Protein AF-N1QPJ8-F1 (afdb_monomer_lite)

Sequence (79 aa):
MSFCNCYQQCHDGCRHNVPWCLCNVDCAGNYDGVDKKDALAACIMVCSTDSICDPSVAPTYTHGVVDCITECNKRWGNN

Organism: Aegilops tauschii (NCBI:txid37682)

Structure (mmCIF, N/CA/C/O backbone):
data_AF-N1QPJ8-F1
#
_entry.id   AF-N1QPJ8-F1
#
loop_
_atom_site.group_PDB
_atom_site.id
_atom_site.type_symbol
_atom_site.label_atom_id
_atom_site.label_alt_id
_atom_site.label_comp_id
_atom_site.label_asym_id
_atom_site.label_entity_id
_atom_site.label_seq_id
_atom_site.pdbx_PDB_ins_code
_atom_site.Cartn_x
_atom_site.Cartn_y
_atom_site.Cartn_z
_atom_site.occupancy
_atom_site.B_iso_or_equiv
_atom_site.auth_seq_id
_atom_site.auth_comp_id
_atom_site.auth_asym_id
_atom_site.auth_atom_id
_atom_site.pdbx_PDB_model_num
ATOM 1 N N . MET A 1 1 ? -17.351 8.100 -0.737 1.00 58.66 1 MET A N 1
ATOM 2 C CA . MET A 1 1 ? -16.513 7.855 -1.932 1.00 58.66 1 MET A CA 1
ATOM 3 C C . MET A 1 1 ? -15.885 6.475 -1.749 1.00 58.66 1 MET A C 1
ATOM 5 O O . MET A 1 1 ? -15.560 6.158 -0.616 1.00 58.66 1 MET A O 1
ATOM 9 N N . SER A 1 2 ? -15.837 5.610 -2.769 1.00 76.31 2 SER A N 1
ATOM 10 C CA . SER A 1 2 ? -15.258 4.257 -2.613 1.00 76.31 2 SER A CA 1
ATOM 11 C C . SER A 1 2 ? -13.731 4.337 -2.513 1.00 76.31 2 SER A C 1
ATOM 13 O O . SER A 1 2 ? -13.148 5.180 -3.198 1.00 76.31 2 SER A O 1
ATOM 15 N N . PHE A 1 3 ? -13.105 3.446 -1.729 1.00 78.62 3 PHE A N 1
ATOM 16 C CA . PHE A 1 3 ? -11.645 3.303 -1.608 1.00 78.62 3 PHE A CA 1
ATOM 17 C C . PHE A 1 3 ? -10.956 3.389 -2.973 1.00 78.62 3 PHE A C 1
ATOM 19 O O . PHE A 1 3 ? -10.051 4.193 -3.162 1.00 78.62 3 PHE A O 1
ATOM 26 N N . CYS A 1 4 ? -11.462 2.643 -3.957 1.00 80.25 4 CYS A N 1
ATOM 27 C CA . CYS A 1 4 ? -10.853 2.593 -5.279 1.00 80.25 4 CYS A CA 1
ATOM 28 C C . CYS A 1 4 ? -10.870 3.917 -6.037 1.00 80.25 4 CYS A C 1
ATOM 30 O O . CYS A 1 4 ? -9.904 4.225 -6.722 1.00 80.25 4 CYS A O 1
ATOM 32 N N . ASN A 1 5 ? -11.916 4.729 -5.882 1.00 82.19 5 ASN A N 1
ATOM 33 C CA . ASN A 1 5 ? -11.984 6.022 -6.560 1.00 82.19 5 ASN A CA 1
ATOM 34 C C . ASN A 1 5 ? -10.978 7.015 -5.948 1.00 82.19 5 ASN A C 1
ATOM 36 O O . ASN A 1 5 ? -10.270 7.704 -6.675 1.00 82.19 5 ASN A O 1
ATOM 40 N N . CYS A 1 6 ? -10.862 7.044 -4.614 1.00 81.19 6 CYS A N 1
ATOM 41 C CA . CYS A 1 6 ? -9.856 7.858 -3.920 1.00 81.19 6 CYS A CA 1
ATOM 42 C C . CYS A 1 6 ? -8.433 7.393 -4.255 1.00 81.19 6 CYS A C 1
ATOM 44 O O . CYS A 1 6 ? -7.573 8.205 -4.598 1.00 81.19 6 CYS A O 1
ATOM 46 N N . TYR A 1 7 ? -8.210 6.079 -4.216 1.00 82.94 7 TYR A N 1
ATOM 47 C CA . TYR A 1 7 ? -6.926 5.471 -4.521 1.00 82.94 7 TYR A CA 1
ATOM 48 C C . TYR A 1 7 ? -6.490 5.750 -5.964 1.00 82.94 7 TYR A C 1
ATOM 50 O O . TYR A 1 7 ? -5.381 6.229 -6.167 1.00 82.94 7 TYR A O 1
ATOM 58 N N . GLN A 1 8 ? -7.354 5.524 -6.961 1.00 83.31 8 GLN A N 1
ATOM 59 C CA . GLN A 1 8 ? -7.028 5.758 -8.374 1.00 83.31 8 GLN A CA 1
ATOM 60 C C . GLN A 1 8 ? -6.729 7.232 -8.662 1.00 83.31 8 GLN A C 1
ATOM 62 O O . GLN A 1 8 ? -5.736 7.525 -9.320 1.00 83.31 8 GLN A O 1
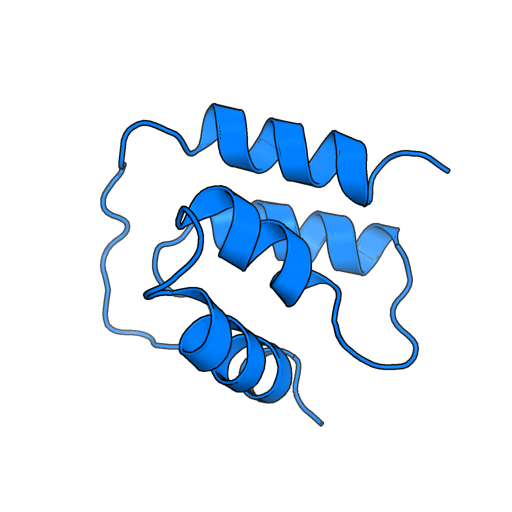ATOM 67 N N . GLN A 1 9 ? -7.523 8.165 -8.121 1.00 84.81 9 GLN A N 1
ATOM 68 C CA . GLN A 1 9 ? -7.267 9.601 -8.288 1.00 84.81 9 GLN A CA 1
ATOM 69 C C . GLN A 1 9 ? -5.914 10.021 -7.703 1.00 84.81 9 GLN A C 1
ATOM 71 O O . GLN A 1 9 ? -5.186 10.800 -8.318 1.00 84.81 9 GLN A O 1
ATOM 76 N N . CYS A 1 10 ? -5.562 9.491 -6.531 1.00 84.69 10 CYS A N 1
ATOM 77 C CA . CYS A 1 10 ? -4.272 9.753 -5.903 1.00 84.69 10 CYS A CA 1
ATOM 78 C C . CYS A 1 10 ? -3.120 9.098 -6.688 1.00 84.69 10 CYS A C 1
ATOM 80 O O . CYS A 1 10 ? -2.137 9.763 -7.020 1.00 84.69 10 CYS A O 1
ATOM 82 N N . HIS A 1 11 ? -3.272 7.821 -7.050 1.00 82.62 11 HIS A N 1
ATOM 83 C CA . HIS A 1 11 ? -2.260 7.039 -7.754 1.00 82.62 11 HIS A CA 1
ATOM 84 C C . HIS A 1 11 ? -1.954 7.622 -9.140 1.00 82.62 11 HIS A C 1
ATOM 86 O O . HIS A 1 11 ? -0.790 7.770 -9.502 1.00 82.62 11 HIS A O 1
ATOM 92 N N . ASP A 1 12 ? -2.965 8.056 -9.896 1.00 83.88 12 ASP A N 1
ATOM 93 C CA . ASP A 1 12 ? -2.767 8.722 -11.189 1.00 83.88 12 ASP A CA 1
ATOM 94 C C . ASP A 1 12 ? -1.984 10.036 -11.070 1.00 83.88 12 ASP A C 1
ATOM 96 O O . ASP A 1 12 ? -1.213 10.381 -11.972 1.00 83.88 12 ASP A O 1
ATOM 100 N N . GLY A 1 13 ? -2.122 10.732 -9.938 1.00 82.88 13 GLY A N 1
ATOM 101 C CA . GLY A 1 13 ? -1.349 11.929 -9.620 1.00 82.88 13 GLY A CA 1
ATOM 102 C C . GLY A 1 13 ? 0.122 11.648 -9.293 1.00 82.88 13 GLY A C 1
ATOM 103 O O . GLY A 1 13 ? 0.991 12.441 -9.669 1.00 82.88 13 GLY A O 1
ATOM 104 N N . CYS A 1 14 ? 0.432 10.528 -8.626 1.00 81.12 14 CYS A N 1
ATOM 105 C CA . CYS A 1 14 ? 1.796 10.225 -8.178 1.00 81.12 14 CYS A CA 1
ATOM 106 C C . CYS A 1 14 ? 2.579 9.240 -9.058 1.00 81.12 14 CYS A C 1
ATOM 108 O O . CYS A 1 14 ? 3.810 9.298 -9.039 1.00 81.12 14 CYS A O 1
ATOM 110 N N . ARG A 1 15 ? 1.925 8.413 -9.888 1.00 78.25 15 ARG A N 1
ATOM 111 C CA . ARG A 1 15 ? 2.570 7.315 -10.642 1.00 78.25 15 ARG A CA 1
ATOM 112 C C . ARG A 1 15 ? 3.720 7.735 -11.563 1.00 78.25 15 ARG A C 1
ATOM 114 O O . ARG A 1 15 ? 4.559 6.909 -11.901 1.00 78.25 15 ARG A O 1
ATOM 121 N N . HIS A 1 16 ? 3.754 8.996 -11.999 1.00 78.19 16 HIS A N 1
ATOM 122 C CA . HIS A 1 16 ? 4.803 9.515 -12.888 1.00 78.19 16 HIS A CA 1
ATOM 123 C C . HIS A 1 16 ? 5.927 10.264 -12.153 1.00 78.19 16 HIS A C 1
ATOM 125 O O . HIS A 1 16 ? 6.976 10.502 -12.743 1.00 78.19 16 HIS A O 1
ATOM 131 N N . ASN A 1 17 ? 5.713 10.654 -10.893 1.00 80.62 17 ASN A N 1
ATOM 132 C CA . ASN A 1 17 ? 6.616 11.539 -10.144 1.00 80.62 17 ASN A CA 1
ATOM 133 C C . ASN A 1 17 ? 7.255 10.858 -8.929 1.00 80.62 17 ASN A C 1
ATOM 135 O O . ASN A 1 17 ? 8.260 11.336 -8.406 1.00 80.62 17 ASN A O 1
ATOM 139 N N . VAL A 1 18 ? 6.657 9.767 -8.458 1.00 78.81 18 VAL A N 1
ATOM 140 C CA . VAL A 1 18 ? 7.015 9.082 -7.219 1.00 78.81 18 VAL A CA 1
ATOM 141 C C . VAL A 1 18 ? 7.242 7.601 -7.533 1.00 78.81 18 VAL A C 1
ATOM 143 O O . VAL A 1 18 ? 6.526 7.045 -8.368 1.00 78.81 18 VAL A O 1
ATOM 146 N N . PRO A 1 19 ? 8.210 6.929 -6.881 1.00 82.88 19 PRO A N 1
ATOM 147 C CA . PRO A 1 19 ? 8.341 5.481 -6.977 1.00 82.88 19 PRO A CA 1
ATOM 148 C C . PRO A 1 19 ? 7.016 4.779 -6.655 1.00 82.88 19 PRO A C 1
ATOM 150 O O . PRO A 1 19 ? 6.352 5.146 -5.686 1.00 82.88 19 PRO A O 1
ATOM 153 N N . TRP A 1 20 ? 6.672 3.742 -7.427 1.00 80.81 20 TRP A N 1
ATOM 154 C CA . TRP A 1 20 ? 5.426 2.966 -7.294 1.00 80.81 20 TRP A CA 1
ATOM 155 C C . TRP A 1 20 ? 5.072 2.644 -5.835 1.00 80.81 20 TRP A C 1
ATOM 157 O O . TRP A 1 20 ? 3.971 2.931 -5.381 1.00 80.81 20 TRP A O 1
ATOM 167 N N . CYS A 1 21 ? 6.048 2.153 -5.068 1.00 82.69 21 CYS A N 1
ATOM 168 C CA . CYS A 1 21 ? 5.883 1.794 -3.661 1.00 82.69 21 CYS A CA 1
ATOM 169 C C . CYS A 1 21 ? 5.400 2.974 -2.798 1.00 82.69 21 CYS A C 1
ATOM 171 O O . CYS A 1 21 ? 4.414 2.857 -2.078 1.00 82.69 21 CYS A O 1
ATOM 173 N N . LEU A 1 22 ? 6.053 4.133 -2.901 1.00 83.00 22 LEU A N 1
ATOM 174 C CA . LEU A 1 22 ? 5.712 5.305 -2.093 1.00 83.00 22 LEU A CA 1
ATOM 175 C C . LEU A 1 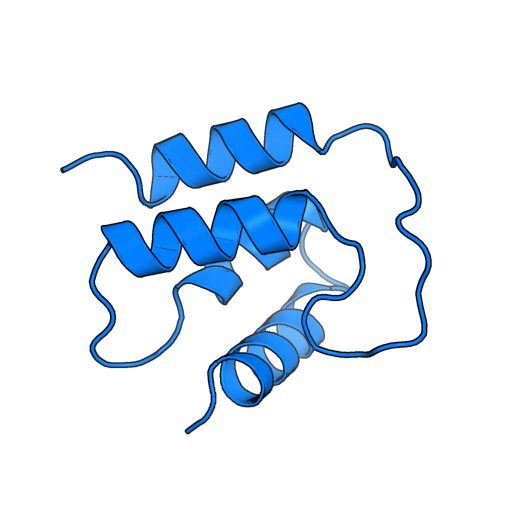22 ? 4.370 5.912 -2.521 1.00 83.00 22 LEU A C 1
ATOM 177 O O . LEU A 1 22 ? 3.574 6.303 -1.672 1.00 83.00 22 LEU A O 1
ATOM 181 N N . CYS A 1 23 ? 4.093 5.918 -3.828 1.00 84.12 23 CYS A N 1
ATOM 182 C CA . CYS A 1 23 ? 2.808 6.340 -4.384 1.00 84.12 23 CYS A CA 1
ATOM 183 C C . CYS A 1 23 ? 1.659 5.479 -3.826 1.00 84.12 23 CYS A C 1
ATOM 185 O O . CYS A 1 23 ? 0.667 6.004 -3.324 1.00 84.12 23 CYS A O 1
ATOM 187 N N . ASN A 1 24 ? 1.838 4.159 -3.795 1.00 82.75 24 ASN A N 1
ATOM 188 C CA . ASN A 1 24 ? 0.876 3.226 -3.213 1.00 82.75 24 ASN A CA 1
ATOM 189 C C . ASN A 1 24 ? 0.678 3.442 -1.711 1.00 82.75 24 ASN A C 1
ATOM 191 O O . ASN A 1 24 ? -0.459 3.465 -1.237 1.00 82.75 24 ASN A O 1
ATOM 195 N N . VAL A 1 25 ? 1.775 3.619 -0.969 1.00 86.44 25 VAL A N 1
ATOM 196 C CA . VAL A 1 25 ? 1.753 3.791 0.488 1.00 86.44 25 VAL A CA 1
ATOM 197 C C . VAL A 1 25 ? 1.006 5.053 0.898 1.00 86.44 25 VAL A C 1
ATOM 199 O O . VAL A 1 25 ? 0.187 4.999 1.819 1.00 86.44 25 VAL A O 1
ATOM 202 N N . ASP A 1 26 ? 1.254 6.172 0.219 1.00 84.75 26 ASP A N 1
ATOM 203 C CA . ASP A 1 26 ? 0.575 7.431 0.520 1.00 84.75 26 ASP A CA 1
ATOM 204 C C . ASP A 1 26 ? -0.897 7.399 0.078 1.00 84.75 26 ASP A C 1
ATOM 206 O O . ASP A 1 26 ? -1.763 7.892 0.802 1.00 84.75 26 ASP A O 1
ATOM 210 N N . CYS A 1 27 ? -1.219 6.767 -1.055 1.00 84.00 27 CYS A N 1
ATOM 211 C CA . CYS A 1 27 ? -2.587 6.732 -1.575 1.00 84.00 27 CYS A CA 1
ATOM 212 C C . CYS A 1 27 ? -3.506 5.711 -0.892 1.00 84.00 27 CYS A C 1
ATOM 214 O O . CYS A 1 27 ? -4.720 5.913 -0.872 1.00 84.00 27 CYS A O 1
ATOM 216 N N . ALA A 1 28 ? -2.968 4.640 -0.302 1.00 81.94 28 ALA A N 1
ATOM 217 C CA . ALA A 1 28 ? -3.763 3.591 0.342 1.00 81.94 28 ALA A CA 1
ATOM 218 C C . ALA A 1 28 ? -4.556 4.058 1.578 1.00 81.94 28 ALA A C 1
ATOM 220 O O . ALA A 1 28 ? -5.556 3.436 1.935 1.00 81.94 28 ALA A O 1
ATOM 221 N N . GLY A 1 29 ? -4.139 5.148 2.225 1.00 72.75 29 GLY A N 1
ATOM 222 C CA . GLY A 1 29 ? -4.849 5.734 3.369 1.00 72.75 29 GLY A CA 1
ATOM 223 C C . GLY A 1 29 ? -5.363 7.152 3.130 1.00 72.75 29 GLY A C 1
ATOM 224 O O . GLY A 1 29 ? -5.834 7.786 4.068 1.00 72.75 29 GLY A O 1
ATOM 225 N N . ASN A 1 30 ? -5.282 7.668 1.898 1.00 70.62 30 ASN A N 1
ATOM 226 C CA . ASN A 1 30 ? -5.703 9.030 1.568 1.00 70.62 30 ASN A CA 1
ATOM 227 C C . ASN A 1 30 ? -7.215 9.103 1.289 1.00 70.62 30 ASN A C 1
ATOM 229 O O . ASN A 1 30 ? -7.655 9.434 0.186 1.00 70.62 30 ASN A O 1
ATOM 233 N N . TYR A 1 31 ? -8.017 8.721 2.282 1.00 72.31 31 TYR A N 1
ATOM 234 C CA . TYR A 1 31 ? -9.463 8.904 2.264 1.00 72.31 31 TYR A CA 1
ATOM 235 C C . TYR A 1 31 ? -9.975 9.338 3.635 1.00 72.31 31 TYR A C 1
ATOM 237 O O . TYR A 1 31 ? -9.492 8.886 4.673 1.00 72.31 31 TYR A O 1
ATOM 245 N N . ASP A 1 32 ? -10.956 10.240 3.627 1.00 64.56 32 ASP A N 1
ATOM 246 C CA . ASP A 1 32 ? -11.499 10.825 4.849 1.00 64.56 32 ASP A CA 1
ATOM 247 C C . ASP A 1 32 ? -12.112 9.759 5.764 1.00 64.56 32 ASP A C 1
ATOM 249 O O . ASP A 1 32 ? -12.979 8.983 5.356 1.00 64.56 32 ASP A O 1
ATOM 253 N N . GLY A 1 33 ? -11.690 9.777 7.032 1.00 65.75 33 GLY A N 1
ATOM 254 C CA . GLY A 1 33 ? -12.303 8.995 8.103 1.00 65.75 33 GLY A CA 1
ATOM 255 C C . GLY A 1 33 ? -11.838 7.546 8.218 1.00 65.75 33 GLY A C 1
ATOM 256 O O . GLY A 1 33 ? -12.508 6.786 8.913 1.00 65.75 33 GLY A O 1
ATOM 257 N N . VAL A 1 34 ? -10.729 7.147 7.579 1.00 72.75 34 VAL A N 1
ATOM 258 C CA . VAL A 1 34 ? -10.217 5.792 7.785 1.00 72.75 34 VAL A CA 1
ATOM 259 C C . VAL A 1 34 ? -9.381 5.633 9.046 1.00 72.75 34 VAL A C 1
ATOM 261 O O . VAL A 1 34 ? -8.468 6.412 9.323 1.00 72.75 34 VAL A O 1
ATOM 264 N N . ASP A 1 35 ? -9.642 4.548 9.766 1.00 81.62 35 ASP A N 1
ATOM 265 C CA . ASP A 1 35 ? -8.750 4.045 10.792 1.00 81.62 35 ASP A CA 1
ATOM 266 C C . ASP A 1 35 ? -7.398 3.622 10.204 1.00 81.62 35 ASP A C 1
ATOM 268 O O . ASP A 1 35 ? -7.305 2.933 9.186 1.00 81.62 35 ASP A O 1
ATOM 272 N N . LYS A 1 36 ? -6.315 3.962 10.913 1.00 78.25 36 LYS A N 1
ATOM 273 C CA . LYS A 1 36 ? -4.937 3.607 10.524 1.00 78.25 36 LYS A CA 1
ATOM 274 C C . LYS A 1 36 ? -4.746 2.108 10.254 1.00 78.25 36 LYS A C 1
ATOM 276 O O . LYS A 1 36 ? -3.926 1.738 9.421 1.00 78.25 36 LYS A O 1
ATOM 281 N N . LYS A 1 37 ? -5.494 1.241 10.946 1.00 79.75 37 LYS A N 1
ATOM 282 C CA . LYS A 1 37 ? -5.444 -0.219 10.752 1.00 79.75 37 LYS A CA 1
ATOM 283 C C . LYS A 1 37 ? -6.016 -0.643 9.403 1.00 79.75 37 LYS A C 1
ATOM 285 O O . LYS A 1 37 ? -5.429 -1.497 8.743 1.00 79.75 37 LYS A O 1
ATOM 290 N N . ASP A 1 38 ? -7.107 -0.017 8.984 1.00 81.56 38 ASP A N 1
ATOM 291 C CA . ASP A 1 38 ? -7.723 -0.275 7.685 1.00 81.56 38 ASP A CA 1
ATOM 292 C C . ASP A 1 38 ? -6.874 0.329 6.562 1.00 81.56 38 ASP A C 1
ATOM 294 O O . ASP A 1 38 ? -6.687 -0.310 5.528 1.00 81.56 38 ASP A O 1
ATOM 298 N N . ALA A 1 39 ? -6.253 1.494 6.797 1.00 83.56 39 ALA A N 1
ATOM 299 C CA . ALA A 1 39 ? -5.235 2.045 5.900 1.00 83.56 39 ALA A CA 1
ATOM 300 C C . ALA A 1 39 ? -4.027 1.107 5.750 1.00 83.56 39 ALA A C 1
ATOM 302 O O . ALA A 1 39 ? -3.560 0.886 4.636 1.00 83.56 39 ALA A O 1
ATOM 303 N N . LEU A 1 40 ? -3.539 0.512 6.845 1.00 87.06 40 LEU A N 1
ATOM 304 C CA . LEU A 1 40 ? -2.438 -0.454 6.807 1.00 87.06 40 LEU A CA 1
ATOM 305 C C . LEU A 1 40 ? -2.818 -1.706 6.009 1.00 87.06 40 LEU A C 1
ATOM 307 O O . LEU A 1 40 ? -2.052 -2.134 5.146 1.00 87.06 40 LEU A O 1
ATOM 311 N N . ALA A 1 41 ? -3.991 -2.284 6.274 1.00 85.19 41 ALA A N 1
ATOM 312 C CA . ALA A 1 41 ? -4.469 -3.465 5.561 1.00 85.19 41 ALA A CA 1
ATOM 313 C C . ALA A 1 41 ? -4.641 -3.185 4.060 1.00 85.19 41 ALA A C 1
ATOM 315 O O . ALA A 1 41 ? -4.184 -3.971 3.228 1.00 85.19 41 ALA A O 1
ATOM 316 N N . ALA A 1 42 ? -5.227 -2.035 3.710 1.00 83.81 42 ALA A N 1
ATOM 317 C CA . ALA A 1 42 ? -5.344 -1.582 2.330 1.00 83.81 42 ALA A CA 1
ATOM 318 C C . ALA A 1 42 ? -3.969 -1.386 1.678 1.00 83.81 42 ALA A C 1
ATOM 320 O O . ALA A 1 42 ? -3.738 -1.875 0.578 1.00 83.81 42 ALA A O 1
ATOM 321 N N . CYS A 1 43 ? -3.027 -0.754 2.377 1.00 86.50 43 CYS A N 1
ATOM 322 C CA . CYS A 1 43 ? -1.668 -0.521 1.895 1.00 86.50 43 CYS A CA 1
ATOM 323 C C . CYS A 1 43 ? -0.933 -1.831 1.587 1.00 86.50 43 CYS A C 1
ATOM 325 O O . CYS A 1 43 ? -0.351 -1.978 0.514 1.00 86.50 43 CYS A O 1
ATOM 327 N N . ILE A 1 44 ? -1.021 -2.824 2.478 1.00 86.12 44 ILE A N 1
ATOM 328 C CA . ILE A 1 44 ? -0.420 -4.147 2.263 1.00 86.12 44 ILE A CA 1
ATOM 329 C C . ILE A 1 44 ? -1.052 -4.843 1.057 1.00 86.12 44 ILE A C 1
ATOM 331 O O . ILE A 1 44 ? -0.323 -5.419 0.246 1.00 86.12 44 ILE A O 1
ATOM 335 N N . MET A 1 45 ? -2.381 -4.775 0.909 1.00 83.81 45 MET A N 1
ATOM 336 C CA . MET A 1 45 ? -3.046 -5.304 -0.282 1.00 83.81 45 MET A CA 1
ATOM 337 C C . MET A 1 45 ? -2.529 -4.608 -1.545 1.00 83.81 45 MET A C 1
ATOM 339 O O . MET A 1 45 ? -2.216 -5.294 -2.511 1.00 83.81 45 MET A O 1
ATOM 343 N N . VAL A 1 46 ? -2.350 -3.281 -1.524 1.00 82.25 46 VAL A N 1
ATOM 344 C CA . VAL A 1 46 ? -1.932 -2.519 -2.713 1.00 82.25 46 VAL A CA 1
ATOM 345 C C . VAL A 1 46 ? -0.502 -2.894 -3.074 1.00 82.25 46 VAL A C 1
ATOM 347 O O . VAL A 1 46 ? -0.191 -3.141 -4.228 1.00 82.25 46 VAL A O 1
ATOM 350 N N . CYS A 1 47 ? 0.376 -2.999 -2.083 1.00 81.75 47 CYS A N 1
ATOM 351 C CA . CYS A 1 47 ? 1.746 -3.444 -2.296 1.00 81.75 47 CYS A CA 1
ATOM 352 C C . CYS A 1 47 ? 1.843 -4.898 -2.777 1.00 81.75 47 CYS A C 1
ATOM 354 O O . CYS A 1 47 ? 2.863 -5.279 -3.340 1.00 81.75 47 CYS A O 1
ATOM 356 N N . SER A 1 48 ? 0.823 -5.723 -2.535 1.00 78.38 48 SER A N 1
ATOM 357 C CA . SER A 1 48 ? 0.818 -7.141 -2.916 1.00 78.38 48 SER A CA 1
ATOM 358 C C . SER A 1 48 ? 0.159 -7.399 -4.273 1.00 78.38 48 SER A C 1
ATOM 360 O O . SER A 1 48 ? 0.255 -8.510 -4.793 1.00 78.38 48 SER A O 1
ATOM 362 N N . THR A 1 49 ? -0.526 -6.407 -4.844 1.00 71.19 49 THR A N 1
ATOM 363 C CA . THR A 1 49 ? -1.270 -6.545 -6.100 1.00 71.19 49 THR A CA 1
ATOM 364 C C . THR A 1 49 ? -0.990 -5.356 -7.009 1.00 71.19 49 THR A C 1
ATOM 366 O O . THR A 1 49 ? -1.151 -4.221 -6.579 1.00 71.19 49 THR A O 1
ATOM 369 N N . ASP A 1 50 ? -0.693 -5.578 -8.288 1.00 59.75 50 ASP A N 1
ATOM 370 C CA . ASP A 1 50 ? -0.546 -4.463 -9.241 1.00 59.75 50 ASP A CA 1
ATOM 371 C C . ASP A 1 50 ? -1.849 -3.678 -9.456 1.00 59.75 50 ASP A C 1
ATOM 373 O O . ASP A 1 50 ? -1.827 -2.557 -9.961 1.00 59.75 50 ASP A O 1
ATOM 377 N N . SER A 1 51 ? -2.993 -4.249 -9.067 1.00 61.12 51 SER A N 1
ATOM 378 C CA . SER A 1 51 ? -4.284 -3.605 -9.232 1.00 61.12 51 SER A CA 1
ATOM 379 C C . SER A 1 51 ? -5.347 -4.140 -8.263 1.00 61.12 51 SER A C 1
ATOM 381 O O . SER A 1 51 ? -5.962 -5.175 -8.505 1.00 61.12 51 SER A O 1
ATOM 383 N N . ILE A 1 52 ? -5.614 -3.409 -7.172 1.00 65.56 52 ILE A N 1
ATOM 384 C CA . ILE A 1 52 ? -6.794 -3.668 -6.317 1.00 65.56 52 ILE A CA 1
ATOM 385 C C . ILE A 1 52 ? -8.089 -3.255 -7.028 1.00 65.56 52 ILE A C 1
ATOM 387 O O . ILE A 1 52 ? -9.156 -3.818 -6.786 1.00 65.56 52 ILE A O 1
ATOM 391 N N . CYS A 1 53 ? -8.001 -2.236 -7.881 1.00 72.12 53 CYS A N 1
ATOM 392 C CA . CYS A 1 53 ? -9.155 -1.487 -8.373 1.00 72.12 53 CYS A CA 1
ATOM 393 C C . CYS A 1 53 ? -9.449 -1.694 -9.861 1.00 72.12 53 CYS A C 1
ATOM 395 O O . CYS A 1 53 ? -10.410 -1.125 -10.371 1.00 72.12 53 CYS A O 1
ATOM 397 N N . ASP A 1 54 ? -8.653 -2.521 -10.538 1.00 60.00 54 ASP A N 1
ATOM 398 C CA . ASP A 1 54 ? -8.814 -2.883 -11.946 1.00 60.00 54 ASP A CA 1
ATOM 399 C C . ASP A 1 54 ? -8.603 -4.405 -12.107 1.00 60.00 54 ASP A C 1
ATOM 401 O O . ASP A 1 54 ? -7.528 -4.908 -11.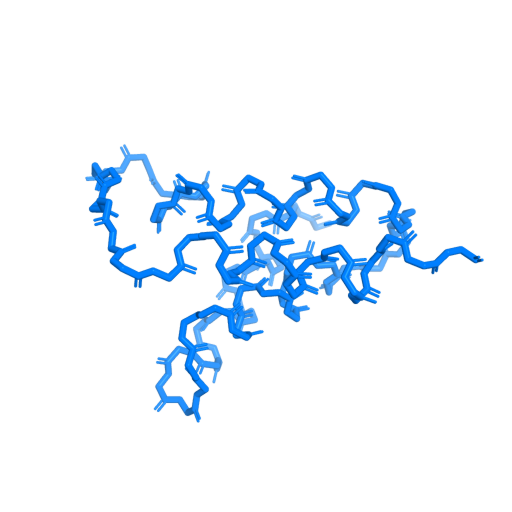770 1.00 60.00 54 ASP A O 1
ATOM 405 N N . PRO A 1 55 ? -9.585 -5.180 -12.593 1.00 49.69 55 PRO A N 1
ATOM 406 C CA . PRO A 1 55 ? -9.555 -6.647 -12.549 1.00 49.69 55 PRO A CA 1
ATOM 407 C C . PRO A 1 55 ? -8.556 -7.333 -13.504 1.00 49.69 55 PRO A C 1
ATOM 409 O O . PRO A 1 55 ? -8.524 -8.560 -13.557 1.00 49.69 55 PRO A O 1
ATOM 412 N N . SER A 1 56 ? -7.761 -6.588 -14.279 1.00 42.25 56 SER A N 1
ATOM 413 C CA . SER A 1 56 ? -7.109 -7.129 -15.487 1.00 42.25 56 SER A CA 1
ATOM 414 C C . SER A 1 56 ? -5.586 -7.267 -15.425 1.00 42.25 56 SER A C 1
ATOM 416 O O . SER A 1 56 ? -4.988 -7.732 -16.395 1.00 42.25 56 SER A O 1
ATOM 418 N N . VAL A 1 57 ? -4.935 -6.884 -14.325 1.00 45.88 57 VAL A N 1
ATOM 419 C CA . VAL A 1 57 ? -3.466 -6.900 -14.244 1.00 45.88 57 VAL A CA 1
ATOM 420 C C . VAL A 1 57 ? -3.031 -8.026 -13.315 1.00 45.88 57 VAL A C 1
ATOM 422 O O . VAL A 1 57 ? -3.203 -7.950 -12.100 1.00 45.88 57 VAL A O 1
ATOM 425 N N . ALA A 1 58 ? -2.511 -9.109 -13.900 1.00 42.19 58 ALA A N 1
ATOM 426 C CA . ALA A 1 58 ? -1.864 -10.166 -13.132 1.00 42.19 58 ALA A CA 1
ATOM 427 C C . ALA A 1 58 ? -0.731 -9.546 -12.299 1.00 42.19 58 ALA A C 1
ATOM 429 O O . ALA A 1 58 ? -0.019 -8.697 -12.835 1.00 42.19 58 ALA A O 1
ATOM 430 N N . PRO A 1 59 ? -0.550 -9.944 -11.026 1.00 48.22 59 PRO A N 1
ATOM 431 C CA . PRO A 1 59 ? 0.515 -9.405 -10.201 1.00 48.22 59 PRO A CA 1
ATOM 432 C C . PRO A 1 59 ? 1.848 -9.745 -10.860 1.00 48.22 59 PRO A C 1
ATOM 434 O O . PRO A 1 59 ? 2.290 -10.897 -10.876 1.00 48.22 59 PRO A O 1
ATOM 437 N N . THR A 1 60 ? 2.494 -8.735 -11.418 1.00 52.97 60 THR A N 1
ATOM 438 C CA . THR A 1 60 ? 3.915 -8.792 -11.687 1.00 52.97 60 THR A CA 1
ATOM 439 C C . THR A 1 60 ? 4.530 -8.829 -10.298 1.00 52.97 60 THR A C 1
ATOM 441 O O . THR A 1 60 ? 4.371 -7.901 -9.511 1.00 52.97 60 THR A O 1
ATOM 444 N N . TYR A 1 61 ? 5.154 -9.944 -9.924 1.00 53.25 61 TYR A N 1
ATOM 445 C CA . TYR A 1 61 ? 5.964 -10.002 -8.708 1.00 53.25 61 TYR A CA 1
ATOM 446 C C . TYR A 1 61 ? 7.196 -9.123 -8.946 1.00 53.25 61 TYR A C 1
ATOM 448 O O . TYR A 1 61 ? 8.284 -9.593 -9.277 1.00 53.25 61 TYR A O 1
ATOM 456 N N . THR A 1 62 ? 6.991 -7.814 -8.891 1.00 54.91 62 THR A N 1
ATOM 457 C CA . THR A 1 62 ? 8.012 -6.811 -9.124 1.00 54.91 62 THR A CA 1
ATOM 458 C C . THR A 1 62 ? 8.902 -6.783 -7.889 1.00 54.91 62 THR A C 1
ATOM 460 O O . THR A 1 62 ? 8.421 -6.803 -6.752 1.00 54.91 62 THR A O 1
ATOM 463 N N . HIS A 1 63 ? 10.220 -6.766 -8.088 1.00 57.44 63 HIS A N 1
ATOM 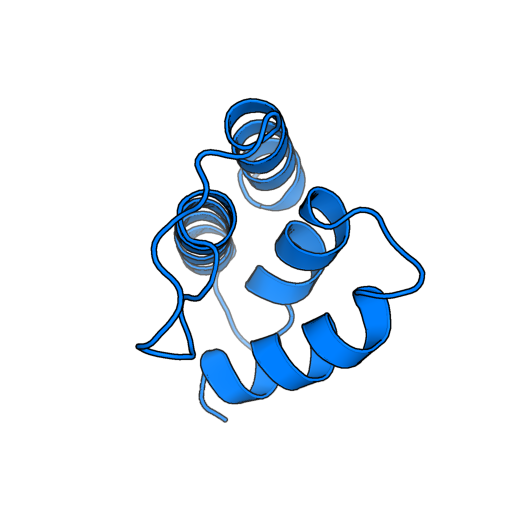464 C CA . HIS A 1 63 ? 11.162 -6.454 -7.013 1.00 57.44 63 HIS A CA 1
ATOM 465 C C . HIS A 1 63 ? 10.670 -5.207 -6.254 1.00 57.44 63 HIS A C 1
ATOM 467 O O . HIS A 1 63 ? 10.440 -4.172 -6.876 1.00 57.44 63 HIS A O 1
ATOM 473 N N . GLY A 1 64 ? 10.489 -5.314 -4.932 1.00 71.50 64 GLY A N 1
ATOM 474 C CA . GLY A 1 64 ? 10.071 -4.191 -4.080 1.00 71.50 64 GLY A CA 1
ATOM 475 C C . GLY A 1 64 ? 8.749 -4.361 -3.320 1.00 71.50 64 GLY A C 1
ATOM 476 O O . GLY A 1 64 ? 8.408 -3.477 -2.541 1.00 71.50 64 GLY A O 1
ATOM 477 N N . VAL A 1 65 ? 8.021 -5.481 -3.461 1.00 80.56 65 VAL A N 1
ATOM 478 C CA . VAL A 1 65 ? 6.816 -5.769 -2.639 1.00 80.56 65 VAL A CA 1
ATOM 479 C C . VAL A 1 65 ? 7.138 -5.779 -1.139 1.00 80.56 65 VAL A C 1
ATOM 481 O O . VAL A 1 65 ? 6.421 -5.177 -0.345 1.00 80.56 65 VAL A O 1
ATOM 484 N N . VAL A 1 66 ? 8.241 -6.425 -0.743 1.00 83.19 66 VAL A N 1
ATOM 485 C CA . VAL A 1 66 ? 8.679 -6.490 0.666 1.00 83.19 66 VAL A CA 1
ATOM 486 C C . VAL A 1 66 ? 9.015 -5.098 1.205 1.00 83.19 66 VAL A C 1
ATOM 488 O O . VAL A 1 66 ? 8.621 -4.756 2.322 1.00 83.19 66 VAL A O 1
ATOM 491 N N . ASP A 1 67 ? 9.682 -4.274 0.396 1.00 85.56 67 ASP A N 1
ATOM 492 C CA . ASP A 1 67 ? 10.002 -2.891 0.753 1.00 85.56 67 ASP A CA 1
ATOM 493 C C . ASP A 1 67 ? 8.722 -2.052 0.866 1.00 85.56 67 ASP A C 1
ATOM 495 O O . ASP A 1 67 ? 8.562 -1.295 1.818 1.00 85.56 67 ASP A O 1
ATOM 499 N N . CYS A 1 68 ? 7.756 -2.261 -0.030 1.00 85.25 68 CYS A N 1
ATOM 500 C CA . CYS A 1 68 ? 6.450 -1.602 -0.002 1.00 85.25 68 CYS A CA 1
ATOM 501 C C . CYS A 1 68 ? 5.638 -1.953 1.244 1.00 85.25 68 CYS A C 1
ATOM 503 O O . CYS A 1 68 ? 5.169 -1.063 1.950 1.00 85.25 68 CYS A O 1
ATOM 505 N N . ILE A 1 69 ? 5.562 -3.236 1.600 1.00 87.31 69 ILE A N 1
ATOM 506 C CA . ILE A 1 69 ? 4.936 -3.677 2.853 1.00 87.31 69 ILE A CA 1
ATOM 507 C C . ILE A 1 69 ? 5.662 -3.072 4.063 1.00 87.31 69 ILE A C 1
ATOM 509 O O . ILE A 1 69 ? 5.024 -2.677 5.042 1.00 87.31 69 ILE A O 1
ATOM 513 N N . THR A 1 70 ? 6.989 -2.970 4.014 1.00 89.50 70 THR A N 1
ATOM 514 C CA . THR A 1 70 ? 7.776 -2.357 5.090 1.00 89.50 70 THR A CA 1
ATOM 515 C C . THR A 1 70 ? 7.438 -0.872 5.246 1.00 89.50 70 THR A C 1
ATOM 517 O O . THR A 1 70 ? 7.207 -0.415 6.367 1.00 89.50 70 THR A O 1
ATOM 520 N N . GLU A 1 71 ? 7.330 -0.126 4.147 1.00 88.75 71 GLU A N 1
ATOM 521 C CA . GLU A 1 71 ? 6.917 1.280 4.169 1.00 88.75 71 GLU A CA 1
ATOM 522 C C . GLU A 1 71 ? 5.459 1.457 4.627 1.00 88.75 71 GLU A C 1
ATOM 524 O O . GLU A 1 71 ? 5.184 2.342 5.440 1.00 88.75 71 GLU A O 1
ATOM 529 N N . CYS A 1 72 ? 4.539 0.565 4.237 1.00 88.62 72 CYS A N 1
ATOM 530 C CA . CYS A 1 72 ? 3.172 0.546 4.772 1.00 88.62 72 CYS A CA 1
ATOM 531 C C . CYS A 1 72 ? 3.158 0.445 6.299 1.00 88.62 72 CYS A C 1
ATOM 533 O O . CYS A 1 72 ? 2.472 1.215 6.973 1.00 88.62 72 CYS A O 1
ATOM 535 N N . ASN A 1 73 ? 3.938 -0.487 6.855 1.00 89.06 73 ASN A N 1
ATOM 536 C CA . ASN A 1 73 ? 4.032 -0.679 8.300 1.00 89.06 73 ASN A CA 1
ATOM 537 C C . ASN A 1 73 ? 4.634 0.544 9.005 1.00 89.06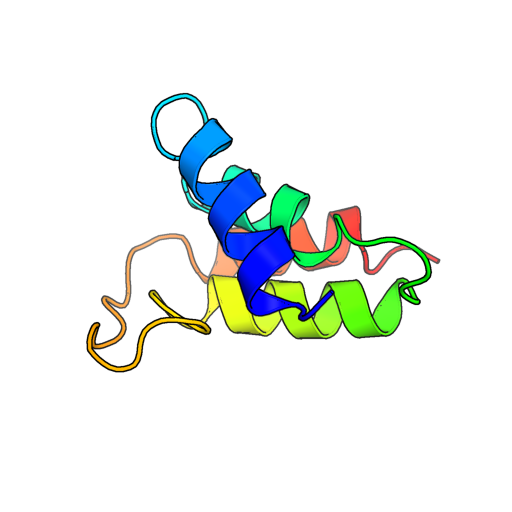 73 ASN A C 1
ATOM 539 O O . ASN A 1 73 ? 4.137 0.941 10.056 1.00 89.06 73 ASN A O 1
ATOM 543 N N . LYS A 1 74 ? 5.650 1.190 8.420 1.00 88.88 74 LYS A N 1
ATOM 544 C CA . LYS A 1 74 ? 6.218 2.433 8.971 1.00 88.88 74 LYS A CA 1
ATOM 545 C C . LYS A 1 74 ? 5.205 3.579 8.978 1.00 88.88 74 LYS A C 1
ATOM 547 O O . LYS A 1 74 ? 5.142 4.325 9.954 1.00 88.88 74 LYS A O 1
ATOM 552 N N . ARG A 1 75 ? 4.432 3.726 7.897 1.00 85.56 75 ARG A N 1
ATOM 553 C CA . ARG A 1 75 ? 3.500 4.843 7.694 1.00 85.56 75 ARG A CA 1
ATOM 554 C C . ARG A 1 75 ? 2.211 4.700 8.499 1.00 85.56 75 ARG A C 1
ATOM 556 O O . ARG A 1 75 ? 1.778 5.665 9.123 1.00 85.56 75 ARG A O 1
ATOM 563 N N . TRP A 1 76 ? 1.620 3.509 8.487 1.00 83.38 76 TRP A N 1
ATOM 564 C CA . TRP A 1 76 ? 0.275 3.252 9.012 1.00 83.38 76 TRP A CA 1
ATOM 565 C C . TRP A 1 76 ? 0.264 2.349 10.253 1.00 83.38 76 TRP A C 1
ATOM 567 O O . TRP A 1 76 ? -0.704 2.365 11.009 1.00 83.38 76 TRP A O 1
ATOM 577 N N . GLY A 1 77 ? 1.330 1.578 10.488 1.00 77.81 77 GLY A N 1
ATOM 578 C CA . GLY A 1 77 ? 1.420 0.613 11.591 1.00 77.81 77 GLY A CA 1
ATOM 579 C C . GLY A 1 77 ? 1.884 1.186 12.932 1.00 77.81 77 GLY A C 1
ATOM 580 O O . GLY A 1 77 ? 1.649 0.555 13.960 1.00 77.81 77 GLY A O 1
ATOM 581 N N . ASN A 1 78 ? 2.497 2.375 12.956 1.00 67.12 78 ASN A N 1
ATOM 582 C C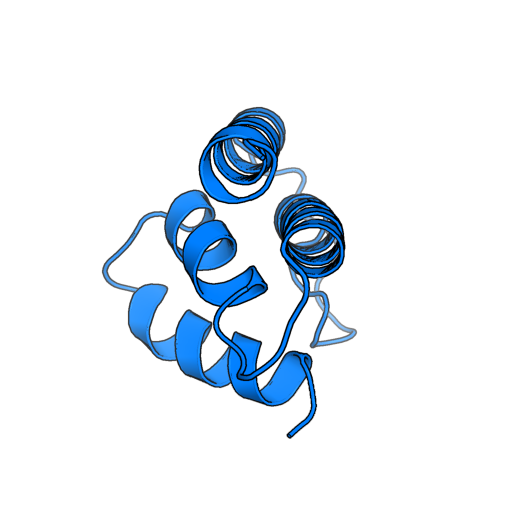A . ASN A 1 78 ? 2.872 3.036 14.208 1.00 67.12 78 ASN A CA 1
ATOM 583 C C . ASN A 1 78 ? 1.660 3.752 14.827 1.00 67.12 78 ASN A C 1
ATOM 585 O O . ASN A 1 78 ? 1.170 4.770 14.318 1.00 67.12 78 ASN A O 1
ATOM 589 N N . ASN A 1 79 ? 1.183 3.176 15.929 1.00 53.12 79 ASN A N 1
ATOM 590 C CA . ASN A 1 79 ? 0.138 3.724 16.785 1.00 53.12 79 ASN A CA 1
ATOM 591 C C . ASN A 1 79 ? 0.752 4.558 17.908 1.00 53.12 79 ASN A C 1
ATOM 593 O O . ASN A 1 79 ? 1.648 4.019 18.595 1.00 53.12 79 ASN A O 1
#

Foldseek 3Di:
DDLLVQLVVQLVVCVVPHPNLVSLLVSLPPDPPDQLVSSLVSQLVVLQAVDPNDPPDHRPPDPCSVVSNVSSCVRRVDD

Secondary structure (DSSP, 8-state):
--HHHHHHHHHHHHTTTS-HHHHHHHHTT-STT--HHHHHHHHHHHHH-S-SS-TT------TTHHHHHHHHHHHHS--

Radius of gyration: 11.56 Å; chains: 1; bounding box: 28×22×32 Å

pLDDT: mean 75.86, std 12.25, range [42.19, 89.5]